Protein AF-A0A8S1AP25-F1 (afdb_monomer)

Secondary structure (DSSP, 8-state):
--SSTTHHHHTHHHHHHHHHHHHHHHHHHHHH-SS---B-TT--B--S-PPPBPTTT-PBPPTT-TT-EEEEEEEE-TTT-PEEEEEEEEEE-HHHHHHTTHHHHHHHHHHHTTSS-TT-

Organism: Arctia plantaginis (NCBI:txid874455)

Solvent-accessible surface area (backbone atoms only — not comparable to full-atom values): 7612 Å² total; per-residue (Å²): 143,76,79,75,71,64,66,70,65,70,64,55,65,62,56,49,51,54,48,49,52,49,50,52,52,52,58,63,45,64,83,79,56,83,82,75,79,69,53,50,99,85,69,47,79,77,68,94,72,84,73,53,56,17,70,76,77,66,46,74,50,55,95,84,46,78,62,40,48,76,48,74,46,66,41,63,40,90,88,77,71,43,76,45,96,54,64,52,77,46,31,46,43,34,68,45,55,74,73,64,52,45,59,63,45,48,55,55,48,34,42,73,71,62,75,38,72,87,89,115

Foldseek 3Di:
DPPVPVVVVVVPPVVVVVVVVVVVVVVVCPPQPPPDQPADPVRDGPDPDRFDAAPQPRDGADPPQPLKDKDWAFDADPPPRDGDPDTDIGIHTNVCVVVVNPVVSVVVVCVVVVVDDPPD

Mean predicted aligned error: 13.59 Å

Nearest PDB structures (foldseek):
  8btk-assembly1_Au  TM=9.681E-01  e=9.232E-13  Oryctolagus cuniculus
  8g5y-assembly1_SV  TM=9.657E-01  e=9.232E-13  Homo sapiens
  8q87-assembly1_Au  TM=9.700E-01  e=1.384E-12  Gallus gallus
  6zoj-assembly1_V  TM=9.730E-01  e=2.221E-12  Homo sapiens
  7syx-assembly1_W  TM=9.752E-01  e=2.720E-12  Oryctolagus cuniculus

InterPro domains:
  IPR001931 Small ribosomal subunit protein eS21 [PF01249] (38-116)
  IPR001931 Small ribosomal subunit protein eS21 [PTHR10442] (38-119)
  IPR018279 Small ribosomal subunit protein eS21, conserved site [PS00996] (48-56)
  IPR038579 Small ribosomal subunit protein eS21 superfamily [G3DSA:3.30.1230.20] (38-120)

pLDDT: mean 75.35, std 20.6, range [33.22, 93.88]

Radius of gyration: 22.31 Å; Cα contacts (8 Å, |Δi|>4): 100; chains: 1; bounding box: 47×66×51 Å

Sequence (120 aa):
MLVLSLINFKLNSSQMRNNLFKIINQKFKTVCFKTYNMQNDAGEFVDLYCPRKCSASNRLIHAKDHASVQLVIADVDPASGRATESAKMYVVCGAIRRMGESDDCIVRLTKKDGILTKNY

Structure (mmCIF, N/CA/C/O backbone):
data_AF-A0A8S1AP25-F1
#
_entry.id   AF-A0A8S1AP25-F1
#
loop_
_atom_site.group_PDB
_atom_site.id
_atom_site.type_symbol
_atom_site.label_atom_id
_atom_site.label_alt_id
_atom_site.label_comp_id
_atom_site.label_asym_id
_atom_site.label_entity_id
_atom_site.label_seq_id
_atom_site.pdbx_PDB_ins_code
_atom_site.Cartn_x
_atom_site.Cartn_y
_atom_site.Cartn_z
_atom_site.occupancy
_atom_site.B_iso_or_equiv
_atom_site.auth_seq_id
_atom_site.auth_comp_id
_atom_site.auth_asym_id
_atom_site.auth_atom_id
_atom_site.pdbx_PDB_model_num
ATOM 1 N N . MET A 1 1 ? -30.025 -54.347 -19.818 1.00 50.88 1 MET A N 1
ATOM 2 C CA . MET A 1 1 ? -30.200 -52.935 -19.409 1.00 50.88 1 MET A CA 1
ATOM 3 C C . MET A 1 1 ? -29.685 -52.638 -17.984 1.00 50.88 1 MET A C 1
ATOM 5 O O . MET A 1 1 ? -30.212 -51.751 -17.336 1.00 50.88 1 MET A O 1
ATOM 9 N N . LEU A 1 2 ? -28.636 -53.323 -17.491 1.00 37.72 2 LEU A N 1
ATOM 10 C CA . LEU A 1 2 ? -28.079 -53.078 -16.141 1.00 37.72 2 LEU A CA 1
ATOM 11 C C . LEU A 1 2 ? -26.539 -53.014 -16.079 1.00 37.72 2 LEU A C 1
ATOM 13 O O . LEU A 1 2 ? -25.985 -52.783 -15.013 1.00 37.72 2 LEU A O 1
ATOM 17 N N . VAL A 1 3 ? -25.837 -53.153 -17.213 1.00 46.19 3 VAL A N 1
ATOM 18 C CA . VAL A 1 3 ? -24.357 -53.152 -17.239 1.00 46.19 3 VAL A CA 1
ATOM 19 C C . VAL A 1 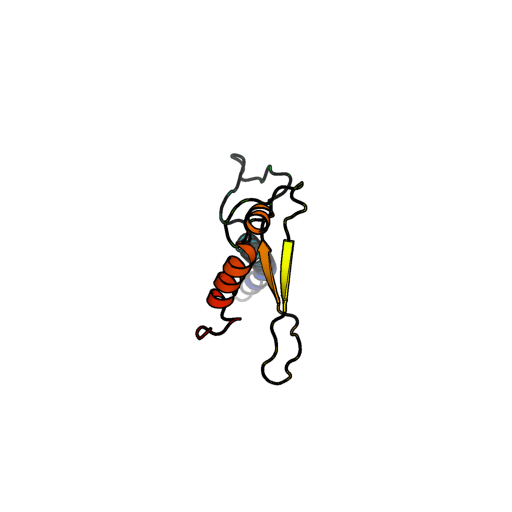3 ? -23.761 -51.822 -17.739 1.00 46.19 3 VAL A C 1
ATOM 21 O O . VAL A 1 3 ? -22.569 -51.587 -17.583 1.00 46.19 3 VAL A O 1
ATOM 24 N N . LEU A 1 4 ? -24.578 -50.897 -18.268 1.00 45.44 4 LE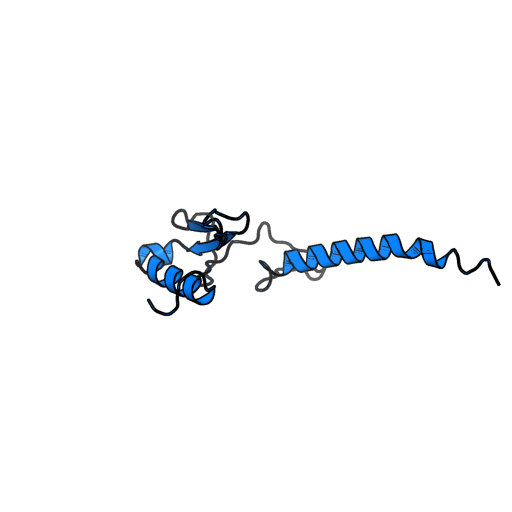U A N 1
ATOM 25 C CA . LEU A 1 4 ? -24.110 -49.571 -18.718 1.00 45.44 4 LEU A CA 1
ATOM 26 C C . LEU A 1 4 ? -24.121 -48.484 -17.622 1.00 45.44 4 LEU A C 1
ATOM 28 O O . LEU A 1 4 ? -23.512 -47.429 -17.796 1.00 45.44 4 LEU A O 1
ATOM 32 N N . SER A 1 5 ? -24.769 -48.723 -16.479 1.00 47.34 5 SER A N 1
ATOM 33 C CA . SER A 1 5 ? -24.954 -47.704 -15.430 1.00 47.34 5 SER A CA 1
ATOM 34 C C . SER A 1 5 ? -23.749 -47.555 -14.490 1.00 47.34 5 SER A C 1
ATOM 36 O O . SER A 1 5 ? -23.615 -46.536 -13.820 1.00 47.34 5 SER A O 1
ATOM 38 N N . LEU A 1 6 ? -22.851 -48.547 -14.443 1.00 45.50 6 LEU A N 1
ATOM 39 C CA . LEU A 1 6 ? -21.710 -48.572 -13.514 1.00 45.50 6 LEU A CA 1
ATOM 40 C C . LEU A 1 6 ? -20.423 -47.960 -14.088 1.00 45.50 6 LEU A C 1
ATOM 42 O O . LEU A 1 6 ? -19.574 -47.499 -13.326 1.00 45.50 6 LEU A O 1
ATOM 46 N N . ILE A 1 7 ? -20.294 -47.871 -15.416 1.00 48.50 7 ILE A N 1
ATOM 47 C CA . ILE A 1 7 ? -19.120 -47.254 -16.060 1.00 48.50 7 ILE A CA 1
ATOM 48 C C . ILE A 1 7 ? -19.178 -45.717 -15.946 1.00 48.50 7 ILE A C 1
ATOM 50 O O . ILE A 1 7 ? -18.146 -45.065 -15.796 1.00 48.50 7 ILE A O 1
ATOM 54 N N . ASN A 1 8 ? -20.381 -45.131 -15.890 1.00 38.62 8 ASN A N 1
ATOM 55 C CA . ASN A 1 8 ? -20.569 -43.678 -15.781 1.00 38.62 8 ASN A CA 1
ATOM 56 C C . ASN A 1 8 ? -20.309 -43.090 -14.380 1.00 38.62 8 ASN A C 1
ATOM 58 O O . ASN A 1 8 ? -20.167 -41.876 -14.249 1.00 38.62 8 ASN A O 1
ATOM 62 N N . PHE A 1 9 ? -20.195 -43.909 -13.327 1.00 40.59 9 PHE A N 1
ATOM 63 C CA . PHE A 1 9 ? -19.927 -43.394 -11.975 1.00 40.59 9 PHE A CA 1
ATOM 64 C C . PHE A 1 9 ? -18.424 -43.281 -11.660 1.00 40.59 9 PHE A C 1
ATOM 66 O O . PHE A 1 9 ? -18.016 -42.474 -10.827 1.00 40.59 9 PHE A O 1
ATOM 73 N N . LYS A 1 10 ? -17.566 -44.050 -12.349 1.00 40.56 10 LYS A N 1
ATOM 74 C CA . LYS A 1 10 ? -16.115 -44.096 -12.078 1.00 40.56 10 LYS A CA 1
ATOM 75 C C . LYS A 1 10 ? -15.304 -43.022 -12.824 1.00 40.56 10 LYS A C 1
ATOM 77 O O . LYS A 1 10 ? -14.163 -42.773 -12.450 1.00 40.56 10 LYS A O 1
ATOM 82 N N . LEU A 1 11 ? -15.883 -42.358 -13.830 1.00 39.16 11 LEU A N 1
ATOM 83 C CA . LEU A 1 11 ? -15.217 -41.309 -14.626 1.00 39.16 11 LEU A CA 1
ATOM 84 C C . LEU A 1 11 ? -15.302 -39.893 -14.016 1.00 39.16 11 LEU A C 1
ATOM 86 O O . LEU A 1 11 ? -14.671 -38.969 -14.521 1.00 39.16 11 LEU A O 1
ATOM 90 N N . ASN A 1 12 ? -16.014 -39.709 -12.898 1.00 45.81 12 ASN A N 1
ATOM 91 C CA . ASN A 1 12 ? -16.248 -38.385 -12.301 1.00 45.81 12 ASN A CA 1
ATOM 92 C C . ASN A 1 12 ? -15.257 -37.964 -11.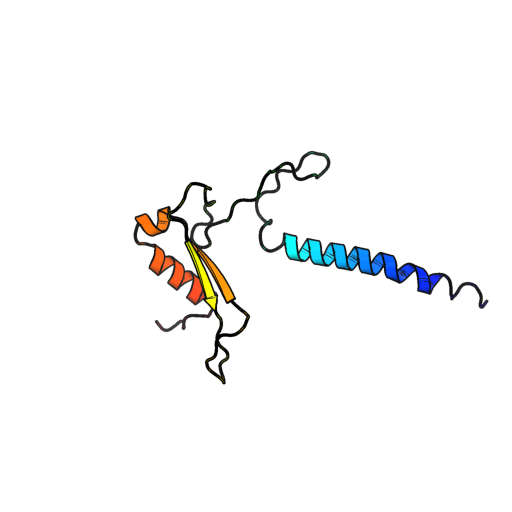196 1.00 45.81 12 ASN A C 1
ATOM 94 O O . ASN A 1 12 ? -15.299 -36.824 -10.738 1.00 45.81 12 ASN A O 1
ATOM 98 N N . SER A 1 13 ? -14.334 -38.830 -10.770 1.00 46.41 13 SER A N 1
ATOM 99 C CA . SER A 1 13 ? -13.337 -38.484 -9.739 1.00 46.41 13 SER A CA 1
ATOM 100 C C . SER A 1 13 ? -12.100 -37.772 -10.312 1.00 46.41 13 SER A C 1
ATOM 102 O O . SER A 1 13 ? -11.506 -36.922 -9.645 1.00 46.41 13 SER A O 1
ATOM 104 N N . SER A 1 14 ? -11.731 -38.049 -11.568 1.00 50.91 14 SER A N 1
ATOM 105 C CA . SER A 1 14 ? -10.622 -37.387 -12.278 1.00 50.91 14 SER A CA 1
ATOM 106 C C . SER A 1 14 ? -11.010 -35.984 -12.755 1.00 50.91 14 SER A C 1
ATOM 108 O O . SER A 1 14 ? -10.251 -35.034 -12.566 1.00 50.91 14 SER A O 1
ATOM 110 N N . GLN A 1 15 ? -12.219 -35.836 -13.314 1.00 52.28 15 GLN A N 1
ATOM 111 C CA . GLN A 1 15 ? -12.747 -34.564 -13.822 1.00 52.28 15 GLN A CA 1
ATOM 112 C C . GLN A 1 15 ? -12.911 -33.531 -12.693 1.00 52.28 15 GLN A C 1
ATOM 114 O O . GLN A 1 15 ? -12.549 -32.369 -12.859 1.00 52.28 15 GLN A O 1
ATOM 119 N N . MET A 1 16 ? -13.385 -33.965 -11.516 1.00 45.09 16 MET A N 1
ATOM 120 C CA . MET A 1 16 ? -13.559 -33.107 -10.338 1.00 45.09 16 MET A CA 1
ATOM 121 C C . MET A 1 16 ? -12.232 -32.700 -9.696 1.00 45.09 16 MET A C 1
ATOM 123 O O . MET A 1 16 ? -12.112 -31.554 -9.280 1.00 45.09 16 MET A O 1
ATOM 127 N N . ARG A 1 17 ? -11.203 -33.565 -9.672 1.00 48.41 17 ARG A N 1
ATOM 128 C CA . ARG A 1 17 ? -9.855 -33.160 -9.225 1.00 48.41 17 ARG A CA 1
ATOM 129 C C . ARG A 1 17 ? -9.206 -32.177 -10.192 1.00 48.41 17 ARG A C 1
ATOM 131 O O . ARG A 1 17 ? -8.626 -31.203 -9.733 1.00 48.41 17 ARG A O 1
ATOM 138 N N . ASN A 1 18 ? -9.373 -32.364 -11.501 1.00 47.47 18 ASN A N 1
ATOM 139 C CA . ASN A 1 18 ? -8.867 -31.432 -12.512 1.00 47.47 18 ASN A CA 1
ATOM 140 C C . ASN A 1 18 ? -9.614 -30.087 -12.486 1.00 47.47 18 ASN A C 1
ATOM 142 O O . ASN A 1 18 ? -8.993 -29.038 -12.649 1.00 47.47 18 ASN A O 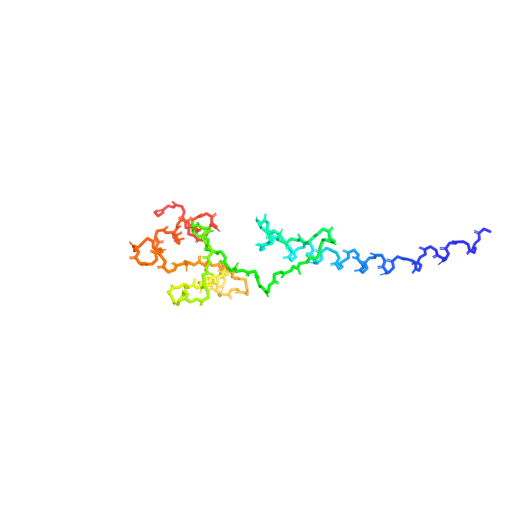1
ATOM 146 N N . ASN A 1 19 ? -10.924 -30.095 -12.218 1.00 50.88 19 ASN A N 1
ATOM 147 C CA . ASN A 1 19 ? -11.713 -28.879 -12.011 1.00 50.88 19 ASN A CA 1
ATOM 148 C C . ASN A 1 19 ? -11.389 -28.200 -10.680 1.00 50.88 19 ASN A C 1
ATOM 150 O O . ASN A 1 19 ? -11.265 -26.983 -10.654 1.00 50.88 19 ASN A O 1
ATOM 154 N N . LEU A 1 20 ? -11.173 -28.950 -9.600 1.00 49.62 20 LEU A N 1
ATOM 155 C CA . LEU A 1 20 ? -10.721 -28.410 -8.320 1.00 49.62 20 LEU A CA 1
ATOM 156 C C . LEU A 1 20 ? -9.318 -27.803 -8.463 1.00 49.62 20 LEU A C 1
ATOM 158 O O . LEU A 1 20 ? -9.106 -26.679 -8.031 1.00 49.62 20 LEU A O 1
ATOM 162 N N . PHE A 1 21 ? -8.392 -28.463 -9.166 1.00 44.88 21 PHE A N 1
ATOM 163 C CA . PHE A 1 21 ? -7.058 -27.931 -9.459 1.00 44.88 21 PHE A CA 1
ATOM 164 C C . PHE A 1 21 ? -7.127 -26.683 -10.355 1.00 44.88 21 PHE A C 1
ATOM 166 O O . PHE A 1 21 ? -6.416 -25.713 -10.094 1.00 44.88 21 PHE A O 1
ATOM 173 N N . LYS A 1 22 ? -8.033 -26.637 -11.347 1.00 46.91 22 LYS A N 1
ATOM 174 C CA . LYS A 1 22 ? -8.322 -25.423 -12.135 1.00 46.91 22 LYS A CA 1
ATOM 175 C C . LYS A 1 22 ? -8.920 -24.305 -11.280 1.00 46.91 22 LYS A C 1
ATOM 177 O O . LYS A 1 22 ? -8.472 -23.176 -11.406 1.00 46.91 22 LYS A O 1
ATOM 182 N N . ILE A 1 23 ? -9.856 -24.599 -10.377 1.00 52.53 23 ILE A N 1
ATOM 183 C CA . ILE A 1 23 ? -10.491 -23.622 -9.476 1.00 52.53 23 ILE A CA 1
ATOM 184 C C . ILE A 1 23 ? -9.485 -23.080 -8.448 1.00 52.53 23 ILE A C 1
ATOM 186 O O . ILE A 1 23 ? -9.484 -21.880 -8.179 1.00 52.53 23 ILE A O 1
ATOM 190 N N . ILE A 1 24 ? -8.592 -23.920 -7.912 1.00 49.16 24 ILE A N 1
ATOM 191 C CA . ILE A 1 24 ? -7.516 -23.502 -6.998 1.00 49.16 24 ILE A CA 1
ATOM 192 C C . ILE A 1 24 ? -6.506 -22.618 -7.749 1.00 49.16 24 ILE A C 1
ATOM 194 O O . ILE A 1 24 ? -6.180 -21.534 -7.269 1.00 49.16 24 ILE A O 1
ATOM 198 N N . ASN A 1 25 ? -6.097 -22.998 -8.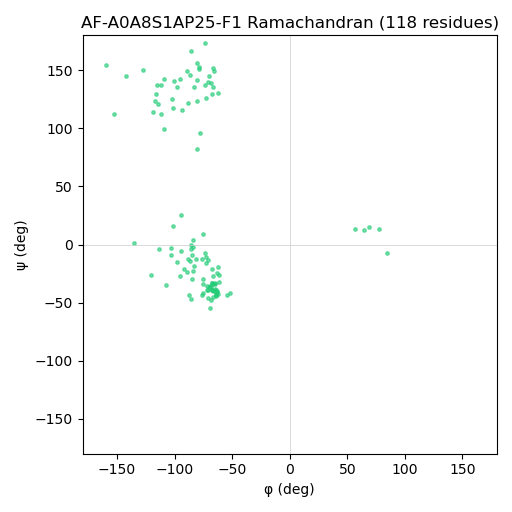968 1.00 41.62 25 ASN A N 1
ATOM 199 C CA . ASN A 1 25 ? -5.235 -22.168 -9.822 1.00 41.62 25 ASN A CA 1
ATOM 200 C C . ASN A 1 25 ? -5.918 -20.863 -10.269 1.00 41.62 25 ASN A C 1
ATOM 202 O O . ASN A 1 25 ? -5.264 -19.831 -10.396 1.00 41.62 25 ASN A O 1
ATOM 206 N N . GLN A 1 26 ? -7.234 -20.871 -10.476 1.00 44.88 26 GLN A N 1
ATOM 207 C CA . GLN A 1 26 ? -8.006 -19.695 -10.875 1.00 44.88 26 GLN A CA 1
ATOM 208 C C . GLN A 1 26 ? -8.219 -18.730 -9.701 1.00 44.88 26 GLN A C 1
ATOM 210 O O . GLN A 1 26 ? -8.138 -17.518 -9.893 1.00 44.88 26 GLN A O 1
ATOM 215 N N . LYS A 1 27 ? -8.373 -19.232 -8.469 1.00 34.81 27 LYS A N 1
ATOM 216 C CA . LYS A 1 27 ? -8.373 -18.401 -7.254 1.00 34.81 27 LYS A CA 1
ATOM 217 C C . LYS A 1 27 ? -6.981 -17.838 -6.931 1.00 34.81 27 LYS A C 1
ATOM 219 O O . LYS A 1 27 ? -6.889 -16.650 -6.632 1.00 34.81 27 LYS A O 1
ATOM 224 N N . PHE A 1 28 ? -5.902 -18.610 -7.107 1.00 33.22 28 PHE A N 1
ATOM 225 C CA . PHE A 1 28 ? -4.518 -18.122 -6.960 1.00 33.22 28 PHE A CA 1
ATOM 226 C C . PHE A 1 28 ? -4.109 -17.099 -8.039 1.00 33.22 28 PHE A C 1
ATOM 228 O O . PHE A 1 28 ? -3.395 -16.143 -7.739 1.00 33.22 28 PHE A O 1
ATOM 235 N N . LYS A 1 29 ? -4.619 -17.218 -9.275 1.00 35.22 29 LYS A N 1
ATOM 236 C CA . LYS A 1 29 ? -4.427 -16.210 -10.338 1.00 35.22 29 LYS A CA 1
ATOM 237 C C . LYS A 1 29 ? -5.138 -14.876 -10.063 1.00 35.22 29 LYS A C 1
ATOM 239 O O . LYS A 1 29 ? -4.766 -13.862 -10.645 1.00 35.22 29 LYS A O 1
ATOM 244 N N . THR A 1 30 ? -6.154 -14.824 -9.202 1.00 42.72 30 THR A N 1
ATOM 245 C CA . THR A 1 30 ? -7.057 -13.656 -9.165 1.00 42.72 30 THR A CA 1
ATOM 246 C C . THR A 1 30 ? -6.544 -12.488 -8.311 1.00 42.72 30 THR A C 1
ATOM 248 O O . THR A 1 30 ? -6.918 -11.347 -8.578 1.00 42.72 30 THR A O 1
ATOM 251 N N . VAL A 1 31 ? -5.650 -12.716 -7.341 1.00 44.47 31 VAL A N 1
ATOM 252 C CA . VAL A 1 31 ? -5.245 -11.654 -6.391 1.00 44.47 31 VAL A CA 1
ATOM 253 C C . VAL A 1 31 ? -3.961 -10.913 -6.811 1.00 44.47 31 VAL A C 1
ATOM 255 O O . VAL A 1 31 ? -3.823 -9.729 -6.521 1.00 44.47 31 VAL A O 1
ATOM 258 N N . CYS A 1 32 ? -3.053 -11.547 -7.568 1.00 41.12 32 CYS A N 1
ATOM 259 C CA . CYS A 1 32 ? -1.790 -10.919 -8.005 1.00 41.12 32 CYS A CA 1
ATOM 260 C C . CYS A 1 32 ? -1.756 -10.557 -9.511 1.00 41.12 32 CYS A C 1
ATOM 262 O O . CYS A 1 32 ? -1.230 -9.511 -9.901 1.00 41.12 32 CYS A O 1
ATOM 264 N N . PHE A 1 33 ? -2.390 -11.370 -10.366 1.00 39.38 33 PHE A N 1
ATOM 265 C CA . PHE A 1 33 ? -2.055 -11.487 -11.796 1.00 39.38 33 PHE A CA 1
ATOM 266 C C . PHE A 1 33 ? -2.964 -10.739 -12.784 1.00 39.38 33 PHE A C 1
ATOM 268 O O . PHE A 1 33 ? -2.936 -11.016 -13.979 1.00 39.38 33 PHE A O 1
ATOM 275 N N . LYS A 1 34 ? -3.790 -9.780 -12.355 1.00 47.31 34 LYS A N 1
ATOM 276 C CA . LYS A 1 34 ? -4.717 -9.132 -13.305 1.00 47.31 34 LYS A CA 1
ATOM 277 C C . LYS A 1 34 ? -4.086 -8.143 -14.295 1.00 47.31 34 LYS A C 1
ATOM 279 O O . LYS A 1 34 ? -4.814 -7.665 -15.154 1.00 47.31 34 LYS A O 1
ATOM 284 N N . THR A 1 35 ? -2.798 -7.797 -14.188 1.00 54.53 35 THR A N 1
ATOM 285 C CA . THR A 1 35 ? -2.284 -6.618 -14.918 1.00 54.53 35 THR A CA 1
ATOM 286 C C . THR A 1 35 ? -1.161 -6.836 -15.922 1.00 54.53 35 THR A C 1
ATOM 288 O O . THR A 1 35 ? -1.116 -6.046 -16.847 1.00 54.53 35 THR A O 1
ATOM 291 N N . TYR A 1 36 ? -0.299 -7.851 -15.827 1.00 53.06 36 TYR A N 1
ATOM 292 C CA . TYR A 1 36 ? 0.725 -8.078 -16.861 1.00 53.06 36 TYR A CA 1
ATOM 293 C C . TYR A 1 36 ? 1.095 -9.560 -16.906 1.00 53.06 36 TYR A C 1
ATOM 295 O O . TYR A 1 36 ? 1.665 -10.081 -15.953 1.00 53.06 36 TYR A O 1
ATOM 303 N N . ASN A 1 37 ? 0.734 -10.226 -18.001 1.00 61.19 37 ASN A N 1
ATOM 304 C CA . ASN A 1 37 ? 1.174 -11.577 -18.326 1.00 61.19 37 ASN A CA 1
ATOM 305 C C . ASN A 1 37 ? 2.145 -11.453 -19.503 1.00 61.19 37 ASN A C 1
ATOM 307 O O . ASN A 1 37 ? 1.685 -11.315 -20.636 1.00 61.19 37 ASN A O 1
ATOM 311 N N . MET A 1 38 ? 3.458 -11.477 -19.259 1.00 73.88 38 MET A N 1
ATOM 312 C CA . MET A 1 38 ? 4.399 -11.740 -20.349 1.00 73.88 38 MET A CA 1
ATOM 313 C C . MET A 1 38 ? 4.375 -13.243 -20.617 1.00 73.88 38 MET A C 1
ATOM 315 O O . MET A 1 38 ? 4.974 -14.045 -19.901 1.00 73.88 38 MET A O 1
ATOM 319 N N . GLN A 1 39 ? 3.566 -13.615 -21.603 1.00 82.56 39 GLN A N 1
ATOM 320 C CA . GLN A 1 39 ? 3.415 -14.981 -22.085 1.00 82.56 39 GLN A CA 1
ATOM 321 C C . GLN A 1 39 ? 4.057 -15.081 -23.463 1.00 82.56 39 GLN A C 1
ATOM 323 O O . GLN A 1 39 ? 3.977 -14.139 -24.252 1.00 82.56 39 GLN A O 1
ATOM 328 N N . ASN A 1 40 ? 4.703 -16.210 -23.740 1.00 85.69 40 ASN A N 1
ATOM 329 C CA . ASN A 1 40 ? 5.090 -16.550 -25.106 1.00 85.69 40 ASN A CA 1
ATOM 330 C C . ASN A 1 40 ? 3.850 -16.976 -25.921 1.00 85.69 40 ASN A C 1
ATOM 332 O O . ASN A 1 40 ? 2.761 -17.153 -25.370 1.00 85.69 40 ASN A O 1
ATOM 336 N N . ASP A 1 41 ? 4.011 -17.191 -27.228 1.00 87.31 41 ASP A N 1
ATOM 337 C CA . ASP A 1 41 ? 2.915 -17.634 -28.108 1.00 87.31 41 ASP A CA 1
ATOM 338 C C . ASP A 1 41 ? 2.342 -19.014 -27.718 1.00 87.31 41 ASP A C 1
ATOM 340 O O . ASP A 1 41 ? 1.207 -19.343 -28.060 1.00 87.31 41 ASP A O 1
ATOM 344 N N . ALA A 1 42 ? 3.101 -19.811 -26.954 1.00 85.06 42 ALA A N 1
ATOM 345 C CA . ALA A 1 42 ? 2.669 -21.087 -26.381 1.00 85.06 42 ALA A CA 1
ATOM 346 C C . ALA A 1 42 ? 1.900 -20.940 -25.046 1.00 85.06 42 ALA A C 1
ATOM 348 O O . ALA A 1 42 ? 1.429 -21.932 -24.489 1.00 85.06 42 ALA A O 1
ATOM 349 N N . GLY A 1 43 ? 1.737 -19.716 -24.530 1.00 81.00 43 GLY A N 1
ATOM 350 C CA . GLY A 1 43 ? 1.010 -19.421 -23.292 1.00 81.00 43 GLY A CA 1
ATOM 351 C C . GLY A 1 43 ? 1.774 -19.737 -22.000 1.00 81.00 43 GLY A C 1
ATOM 352 O O . GLY A 1 43 ? 1.175 -19.761 -20.921 1.00 81.00 43 GLY A O 1
ATOM 353 N N . GLU A 1 44 ? 3.080 -19.979 -22.084 1.00 82.75 44 GLU A N 1
ATOM 354 C CA . GLU A 1 44 ? 3.952 -20.244 -20.942 1.00 82.75 44 GLU A CA 1
ATOM 355 C C . GLU A 1 44 ? 4.491 -18.938 -20.339 1.00 82.75 44 GLU A C 1
ATOM 357 O O . GLU A 1 44 ? 4.738 -17.953 -21.041 1.00 82.75 44 GLU A O 1
ATOM 362 N N . PHE A 1 45 ? 4.670 -18.928 -19.015 1.00 78.88 45 PHE A N 1
ATOM 363 C CA . PHE A 1 45 ? 5.254 -17.799 -18.289 1.00 78.88 45 PHE A CA 1
ATOM 364 C C . PHE A 1 45 ? 6.777 -17.826 -18.406 1.00 78.88 45 PHE A C 1
ATOM 366 O O . PHE A 1 45 ? 7.407 -18.801 -18.002 1.00 78.88 45 PHE A O 1
ATOM 373 N N . VAL A 1 46 ? 7.357 -16.736 -18.911 1.00 83.50 46 VAL A N 1
ATOM 374 C CA . VAL A 1 46 ? 8.810 -16.612 -19.143 1.00 83.50 46 VAL A CA 1
ATOM 375 C C . VAL A 1 46 ? 9.500 -15.753 -18.061 1.00 83.50 46 VAL A C 1
ATOM 377 O O . VAL A 1 46 ? 10.721 -15.625 -18.038 1.00 83.50 46 VAL A O 1
ATOM 380 N N . ASP A 1 47 ? 8.739 -15.184 -17.121 1.00 82.62 47 ASP A N 1
ATOM 381 C CA . ASP A 1 47 ? 9.266 -14.308 -16.067 1.00 82.62 47 ASP A CA 1
ATOM 382 C C . ASP A 1 47 ? 9.882 -15.076 -14.885 1.00 82.62 47 ASP A C 1
ATOM 384 O O . ASP A 1 47 ? 9.319 -16.057 -14.398 1.00 82.62 47 ASP A O 1
ATOM 388 N N . LEU A 1 48 ? 10.996 -14.562 -14.342 1.00 84.50 48 LEU A N 1
ATOM 389 C CA . LEU A 1 48 ? 11.654 -15.135 -13.157 1.00 84.50 48 LEU A CA 1
ATOM 390 C C . LEU A 1 48 ? 10.839 -14.931 -11.869 1.00 84.50 48 LEU A C 1
ATOM 392 O O . LEU A 1 48 ? 10.857 -15.777 -10.979 1.00 84.50 48 LEU A O 1
ATOM 396 N N . TYR A 1 49 ? 10.163 -13.788 -11.731 1.00 83.50 49 TYR A N 1
ATOM 397 C CA . TYR A 1 49 ? 9.276 -13.499 -10.605 1.00 83.50 49 TYR A CA 1
ATOM 398 C C . TYR A 1 49 ? 8.290 -12.385 -10.959 1.00 83.50 49 TYR A C 1
ATOM 400 O O . TYR A 1 49 ? 8.583 -11.505 -11.766 1.00 83.50 49 TYR A O 1
ATOM 408 N N . CYS A 1 50 ? 7.136 -12.382 -10.289 1.00 83.25 50 CYS A N 1
ATOM 409 C CA . CYS A 1 50 ? 6.186 -11.278 -10.363 1.00 83.25 50 CYS A CA 1
ATOM 410 C C . CYS A 1 50 ? 6.446 -10.292 -9.204 1.00 83.25 50 CYS A C 1
ATOM 412 O O . CYS A 1 50 ? 6.307 -10.678 -8.038 1.00 83.25 50 CYS A O 1
ATOM 414 N N . PRO A 1 51 ? 6.843 -9.035 -9.474 1.00 86.31 51 PRO A N 1
ATOM 415 C CA . PRO A 1 51 ? 7.096 -8.047 -8.429 1.00 86.31 51 PRO A CA 1
ATOM 416 C C . PRO A 1 51 ? 5.821 -7.645 -7.673 1.00 86.31 51 PRO A C 1
ATOM 418 O O . PRO A 1 51 ? 4.717 -7.613 -8.219 1.00 86.31 51 PRO A O 1
ATOM 421 N N . ARG A 1 52 ? 5.984 -7.250 -6.403 1.00 88.38 52 ARG A N 1
ATOM 422 C CA . ARG A 1 52 ? 4.885 -6.717 -5.581 1.00 88.38 52 ARG A CA 1
ATOM 423 C C . ARG A 1 52 ? 4.462 -5.331 -6.075 1.00 88.38 52 ARG A C 1
ATOM 425 O O . ARG A 1 52 ? 5.299 -4.515 -6.460 1.00 88.38 52 ARG A O 1
ATOM 432 N N . LYS A 1 53 ? 3.164 -5.038 -5.993 1.00 89.44 53 LYS A N 1
ATOM 433 C CA . LYS A 1 53 ? 2.595 -3.709 -6.264 1.00 89.44 53 LYS A CA 1
ATOM 434 C C . LYS A 1 53 ? 2.313 -2.969 -4.962 1.00 89.44 53 LYS A C 1
ATOM 436 O O . LYS A 1 53 ? 1.830 -3.561 -4.003 1.00 89.44 53 LYS A O 1
ATOM 441 N N . CYS A 1 54 ? 2.587 -1.669 -4.950 1.00 91.62 54 CYS A N 1
ATOM 442 C CA . CYS A 1 54 ? 2.165 -0.772 -3.881 1.00 91.62 54 CYS A CA 1
ATOM 443 C C . CYS A 1 54 ? 0.637 -0.616 -3.890 1.00 91.62 54 CYS A C 1
ATOM 445 O O . CYS A 1 54 ? 0.066 -0.269 -4.924 1.00 91.62 54 CYS A O 1
ATOM 447 N N . SER A 1 55 ? -0.013 -0.802 -2.742 1.00 90.50 55 SER A N 1
ATOM 448 C CA . SER A 1 55 ? -1.469 -0.679 -2.579 1.00 90.50 55 SER A CA 1
ATOM 449 C C . SER A 1 55 ? -1.968 0.759 -2.766 1.00 90.50 55 SE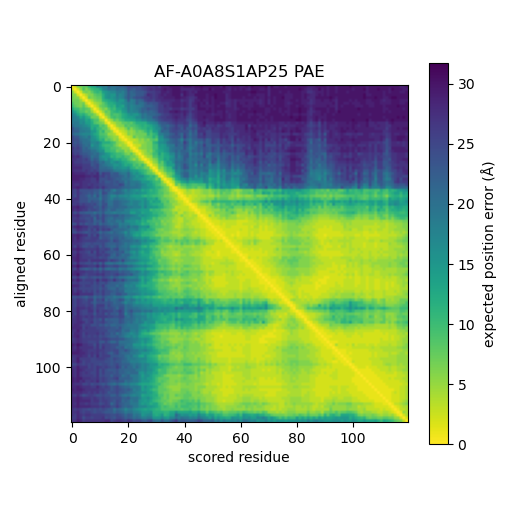R A C 1
ATOM 451 O O . SER A 1 55 ? -3.117 0.977 -3.142 1.00 90.50 55 SER A O 1
ATOM 453 N N . ALA A 1 56 ? -1.117 1.753 -2.498 1.00 89.69 56 ALA A N 1
ATOM 454 C CA . ALA A 1 56 ? -1.498 3.161 -2.564 1.00 89.69 56 ALA A CA 1
ATOM 455 C C . ALA A 1 56 ? -1.377 3.745 -3.978 1.00 89.69 56 ALA A C 1
ATOM 457 O O . ALA A 1 56 ? -2.299 4.417 -4.439 1.00 89.69 56 ALA A O 1
ATOM 458 N N . SER A 1 57 ? -0.247 3.490 -4.648 1.00 88.31 57 SER A N 1
ATOM 459 C CA . SER A 1 57 ? 0.127 4.132 -5.916 1.00 88.31 57 SER A CA 1
ATOM 460 C C . SER A 1 57 ? 0.165 3.190 -7.118 1.00 88.31 57 SER A C 1
ATOM 462 O O . SER A 1 57 ? 0.449 3.640 -8.224 1.00 88.31 57 SER A O 1
ATOM 464 N N . ASN A 1 58 ? -0.061 1.885 -6.922 1.00 89.12 58 ASN A N 1
ATOM 465 C CA . ASN A 1 58 ? 0.076 0.843 -7.948 1.00 89.12 58 ASN A CA 1
ATOM 466 C C . ASN A 1 58 ? 1.462 0.771 -8.615 1.00 89.12 58 ASN A C 1
ATOM 468 O O . ASN A 1 58 ? 1.638 0.082 -9.618 1.00 89.12 58 ASN A O 1
ATOM 472 N N . ARG A 1 59 ? 2.472 1.440 -8.046 1.00 88.50 59 ARG A N 1
ATOM 473 C CA . ARG A 1 59 ? 3.862 1.342 -8.495 1.00 88.50 59 ARG A CA 1
ATOM 474 C C . ARG A 1 59 ? 4.437 -0.029 -8.135 1.00 88.50 59 ARG A C 1
ATOM 476 O O . ARG A 1 59 ? 4.208 -0.525 -7.030 1.00 88.50 59 ARG A O 1
ATOM 483 N N . LEU A 1 60 ? 5.215 -0.608 -9.047 1.00 90.06 60 LEU A N 1
ATOM 484 C CA . LEU A 1 60 ? 5.987 -1.823 -8.787 1.00 90.06 60 LEU A CA 1
ATOM 485 C C . LEU A 1 60 ? 7.094 -1.550 -7.763 1.00 90.06 60 LEU A C 1
ATOM 487 O O . LEU A 1 60 ? 7.799 -0.544 -7.846 1.00 90.06 60 LEU A O 1
ATOM 491 N N . ILE A 1 61 ? 7.242 -2.451 -6.798 1.00 91.50 61 ILE A N 1
ATOM 492 C CA . ILE A 1 61 ? 8.276 -2.374 -5.770 1.00 91.50 61 ILE A CA 1
ATOM 493 C C . ILE A 1 61 ? 9.519 -3.072 -6.297 1.00 91.50 61 ILE A C 1
ATOM 495 O O . ILE A 1 61 ? 9.487 -4.252 -6.647 1.00 91.50 61 ILE A O 1
ATOM 499 N N . HIS A 1 62 ? 10.611 -2.320 -6.354 1.00 89.88 62 HIS A N 1
ATOM 500 C CA . HIS A 1 62 ? 11.886 -2.823 -6.834 1.00 89.88 62 HIS A CA 1
ATOM 501 C C . HIS A 1 62 ? 12.592 -3.659 -5.757 1.00 89.88 62 HIS A C 1
ATOM 503 O O . HIS A 1 62 ? 12.423 -3.406 -4.566 1.00 89.88 62 HIS A O 1
ATOM 509 N N . ALA A 1 63 ? 13.440 -4.608 -6.162 1.00 90.00 63 ALA A N 1
ATOM 510 C CA . ALA A 1 63 ? 14.172 -5.471 -5.227 1.00 90.00 63 ALA A CA 1
ATOM 511 C C . ALA A 1 63 ? 15.110 -4.690 -4.280 1.00 90.00 63 ALA A C 1
ATOM 513 O O . ALA A 1 63 ? 15.282 -5.068 -3.127 1.00 90.00 63 ALA A O 1
ATOM 514 N N . LYS A 1 64 ? 15.674 -3.569 -4.751 1.00 91.38 64 LYS A N 1
ATOM 515 C CA . LYS A 1 64 ? 16.557 -2.676 -3.974 1.00 91.38 64 LYS A CA 1
ATOM 516 C C . LYS A 1 64 ? 15.806 -1.615 -3.147 1.00 91.38 64 LYS A C 1
ATOM 518 O O . LYS A 1 64 ? 16.435 -0.794 -2.485 1.00 91.38 64 LYS A O 1
ATOM 523 N N . ASP A 1 65 ? 14.472 -1.574 -3.192 1.00 90.31 65 ASP A N 1
ATOM 524 C CA . ASP A 1 65 ? 13.704 -0.612 -2.391 1.00 90.31 65 ASP A CA 1
ATOM 525 C C . ASP A 1 65 ? 13.551 -1.104 -0.944 1.00 90.31 65 ASP A C 1
ATOM 527 O O . ASP A 1 65 ? 12.523 -1.660 -0.552 1.00 90.31 65 ASP A O 1
ATOM 531 N N . HIS A 1 66 ? 14.582 -0.865 -0.135 1.00 90.75 66 HIS A N 1
ATOM 532 C CA . HIS A 1 66 ? 14.590 -1.183 1.297 1.00 90.75 66 HIS A CA 1
ATOM 533 C C . HIS A 1 66 ? 13.713 -0.244 2.135 1.00 90.75 66 HIS A C 1
ATOM 535 O O . HIS A 1 66 ? 13.464 -0.511 3.307 1.00 90.75 66 HIS A O 1
ATOM 541 N N . ALA A 1 67 ? 13.233 0.855 1.548 1.00 92.81 67 ALA A N 1
ATOM 542 C CA . ALA A 1 67 ? 12.255 1.715 2.193 1.00 92.81 67 ALA A CA 1
ATOM 543 C C . ALA A 1 67 ? 10.821 1.209 1.965 1.00 92.81 67 ALA A C 1
ATOM 545 O O . ALA A 1 67 ? 9.901 1.716 2.602 1.00 92.81 67 ALA A O 1
ATOM 546 N N . SER A 1 68 ? 10.588 0.213 1.108 1.00 92.25 68 SER A N 1
ATOM 547 C CA . SER A 1 68 ? 9.265 -0.405 1.008 1.00 92.25 68 SER A CA 1
ATOM 548 C C . SER A 1 68 ? 8.929 -1.198 2.273 1.00 92.25 68 SER A C 1
ATOM 550 O O . SER A 1 68 ? 9.774 -1.887 2.839 1.00 92.25 68 SER A O 1
ATOM 552 N N . VAL A 1 69 ? 7.683 -1.089 2.730 1.00 92.75 69 VAL A N 1
ATOM 553 C CA . VAL A 1 69 ? 7.187 -1.807 3.911 1.00 92.75 69 VAL A CA 1
ATOM 554 C C . VAL A 1 69 ? 5.922 -2.561 3.572 1.00 92.75 69 VAL A C 1
ATOM 556 O O . VAL A 1 69 ? 5.128 -2.159 2.717 1.00 92.75 69 VAL A O 1
ATOM 559 N N . GLN A 1 70 ? 5.745 -3.667 4.274 1.00 93.25 70 GLN A N 1
ATOM 560 C CA . GLN A 1 70 ? 4.553 -4.480 4.213 1.00 93.25 70 GLN A CA 1
ATOM 561 C C . GLN A 1 70 ? 3.941 -4.504 5.605 1.00 93.25 70 GLN A C 1
ATOM 563 O O . GLN A 1 70 ? 4.552 -4.996 6.548 1.00 93.25 70 GLN A O 1
ATOM 568 N N . LEU A 1 71 ? 2.758 -3.921 5.719 1.00 92.50 71 LEU A N 1
ATOM 569 C CA . LEU A 1 71 ? 2.020 -3.797 6.962 1.00 92.50 71 LEU A CA 1
ATOM 570 C C . LEU A 1 71 ? 0.920 -4.846 6.963 1.00 92.50 71 LEU A C 1
ATOM 572 O O . LEU A 1 71 ? 0.128 -4.919 6.024 1.00 92.50 71 LEU A O 1
ATOM 576 N N . VAL A 1 72 ? 0.892 -5.662 8.008 1.00 93.25 72 VAL A N 1
ATOM 577 C CA . VAL A 1 72 ? -0.129 -6.686 8.207 1.00 93.25 72 VAL A CA 1
ATOM 578 C C . VAL A 1 72 ? -0.957 -6.257 9.407 1.00 93.25 72 VAL A C 1
ATOM 580 O O . VAL A 1 72 ? -0.443 -6.180 10.519 1.00 93.25 72 VAL A O 1
ATOM 583 N N . ILE A 1 73 ? -2.216 -5.918 9.158 1.00 90.62 73 ILE A N 1
ATOM 584 C CA . ILE A 1 73 ? -3.173 -5.491 10.175 1.00 90.62 73 ILE A CA 1
ATOM 585 C C . ILE A 1 73 ? -4.072 -6.684 10.474 1.00 90.62 73 ILE A C 1
ATOM 587 O O . ILE A 1 73 ? -4.758 -7.169 9.576 1.00 90.62 73 ILE A O 1
ATOM 591 N N . ALA A 1 74 ? -4.036 -7.169 11.713 1.00 91.25 74 ALA A N 1
ATOM 592 C CA . ALA A 1 74 ? -4.913 -8.244 12.160 1.00 91.25 74 ALA A CA 1
ATOM 593 C C . ALA A 1 74 ? -6.342 -7.721 12.342 1.00 91.25 74 ALA A C 1
ATOM 595 O O . ALA A 1 74 ? -6.541 -6.635 12.894 1.00 91.25 74 ALA A O 1
ATOM 596 N N . ASP A 1 75 ? -7.325 -8.500 11.901 1.00 89.75 75 ASP A N 1
ATOM 597 C CA . ASP A 1 75 ? -8.722 -8.226 12.215 1.00 89.75 75 ASP A CA 1
ATOM 598 C C . ASP A 1 75 ? -9.025 -8.695 13.647 1.00 89.75 75 ASP A C 1
ATOM 600 O O . ASP A 1 75 ? -8.412 -9.632 14.168 1.00 89.75 75 ASP A O 1
ATOM 604 N N . VAL A 1 76 ? -9.980 -8.037 14.299 1.00 89.19 76 VAL A N 1
ATOM 605 C CA . VAL A 1 76 ? -10.334 -8.293 15.699 1.00 89.19 76 VAL A CA 1
ATOM 606 C C . VAL A 1 76 ? -11.757 -8.829 15.783 1.00 89.19 76 VAL A C 1
ATO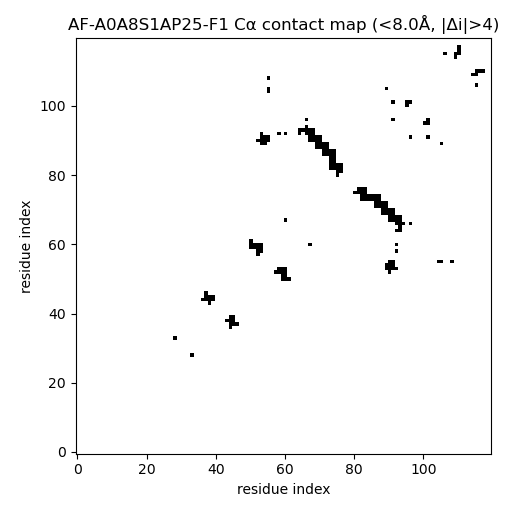M 608 O O . VAL A 1 76 ? -12.656 -8.321 15.113 1.00 89.19 76 VAL A O 1
ATOM 611 N N . ASP A 1 77 ? -11.958 -9.847 16.620 1.00 87.56 77 ASP A N 1
ATOM 612 C CA . ASP A 1 77 ? -13.287 -10.382 16.914 1.00 87.56 77 ASP A CA 1
ATOM 613 C C . ASP A 1 77 ? -14.077 -9.401 17.809 1.00 87.56 77 ASP A C 1
ATOM 615 O O . ASP A 1 77 ? -13.580 -9.021 18.877 1.00 87.56 77 ASP A O 1
ATOM 619 N N . PRO A 1 78 ? -15.298 -8.981 17.422 1.00 84.69 78 PRO A N 1
ATOM 620 C CA . PRO A 1 78 ? -16.061 -7.958 18.143 1.00 84.69 78 PRO A CA 1
ATOM 621 C C . PRO A 1 78 ? -16.454 -8.339 19.576 1.00 84.69 78 PRO A C 1
ATOM 623 O O . PRO A 1 78 ? -16.687 -7.444 20.385 1.00 84.69 78 PRO A O 1
ATOM 626 N N . ALA A 1 79 ? -16.553 -9.630 19.904 1.00 87.06 79 ALA A N 1
ATOM 627 C CA . ALA A 1 79 ? -16.980 -10.073 21.232 1.00 87.06 79 ALA A CA 1
ATOM 628 C C . ALA A 1 79 ? -15.814 -10.190 22.223 1.00 87.06 79 ALA A C 1
ATOM 630 O O . ALA A 1 79 ? -15.931 -9.783 23.378 1.00 87.06 79 ALA A O 1
ATOM 631 N N . SER A 1 80 ? -14.690 -10.761 21.784 1.00 84.19 80 SER A N 1
ATOM 632 C CA . SER A 1 80 ? -13.543 -11.044 22.652 1.00 84.19 80 SER A CA 1
ATOM 633 C C . SER A 1 80 ? -12.436 -9.989 22.588 1.00 84.19 80 SER A C 1
ATOM 635 O O . SER A 1 80 ? -11.557 -9.983 23.453 1.00 84.19 80 SER A O 1
ATOM 637 N N . GLY A 1 81 ? -12.446 -9.113 21.575 1.00 84.69 81 GLY A N 1
ATOM 638 C CA . GLY A 1 81 ? -11.399 -8.113 21.352 1.00 84.69 81 GLY A CA 1
ATOM 639 C C . GLY A 1 81 ? -10.032 -8.721 21.021 1.00 84.69 81 GLY A C 1
ATOM 640 O O . GLY A 1 81 ? -9.018 -8.026 21.058 1.00 84.69 81 GLY A O 1
ATOM 641 N N . ARG A 1 82 ? -9.978 -10.026 20.727 1.00 87.88 82 ARG A N 1
ATOM 642 C CA . ARG A 1 82 ? -8.744 -10.745 20.405 1.00 87.88 82 ARG A CA 1
ATOM 643 C C . ARG A 1 82 ? -8.469 -10.692 18.908 1.00 87.88 82 ARG A C 1
ATOM 645 O O . ARG A 1 82 ? -9.390 -10.661 18.091 1.00 87.88 82 ARG A O 1
ATOM 652 N N . ALA A 1 83 ? -7.183 -10.705 18.566 1.00 87.88 83 ALA A N 1
ATOM 653 C CA . ALA A 1 83 ? -6.749 -10.825 17.184 1.00 87.88 83 ALA A CA 1
ATOM 654 C C . ALA A 1 83 ? -7.222 -12.167 16.605 1.00 87.88 83 ALA A C 1
ATOM 656 O O . ALA A 1 83 ? -7.031 -13.220 17.217 1.00 87.88 83 ALA A O 1
ATOM 657 N N . THR A 1 84 ? -7.847 -12.101 15.436 1.00 89.69 84 THR A N 1
ATOM 658 C CA . THR A 1 84 ? -8.261 -13.262 14.646 1.00 89.69 84 THR A CA 1
ATOM 659 C C . THR A 1 84 ? -7.097 -13.718 13.761 1.00 89.69 84 THR A C 1
ATOM 661 O O . THR A 1 84 ? -6.112 -13.005 13.578 1.00 89.69 84 THR A O 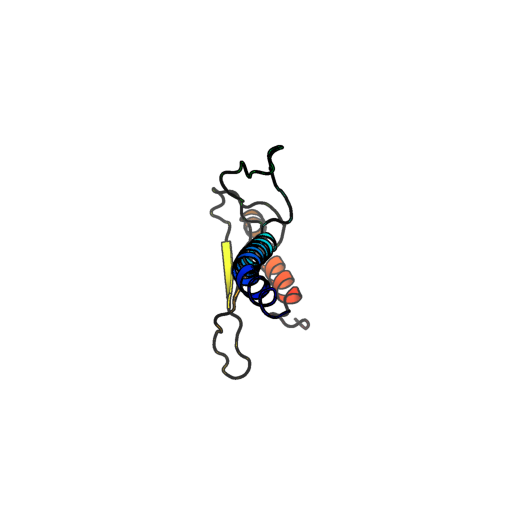1
ATOM 664 N N . GLU A 1 85 ? -7.205 -14.910 13.181 1.00 84.44 85 GLU A N 1
ATOM 665 C CA . GLU A 1 85 ? -6.243 -15.419 12.194 1.00 84.44 85 GLU A CA 1
ATOM 666 C C . GLU A 1 85 ? -6.325 -14.692 10.837 1.00 84.44 85 GLU A C 1
ATOM 668 O O . GLU A 1 85 ? -5.426 -14.827 10.005 1.00 84.44 85 GLU A O 1
ATOM 673 N N . SER A 1 86 ? -7.387 -13.913 10.591 1.00 86.75 86 SER A N 1
ATOM 674 C CA . SER A 1 86 ? -7.511 -13.089 9.390 1.00 86.75 86 SER A CA 1
ATOM 675 C C . SER A 1 86 ? -6.775 -11.762 9.553 1.00 86.75 86 SER A C 1
ATOM 677 O O . SER A 1 86 ? -6.873 -11.081 10.574 1.00 86.75 86 SER A O 1
ATOM 679 N N . ALA A 1 87 ? -6.032 -11.388 8.515 1.00 89.94 87 ALA A N 1
ATOM 680 C CA . ALA A 1 87 ? -5.304 -10.134 8.478 1.00 89.94 87 ALA A CA 1
ATOM 681 C C . ALA A 1 87 ? -5.344 -9.517 7.081 1.00 89.94 87 ALA A C 1
ATOM 683 O O . ALA A 1 87 ? -5.284 -10.211 6.060 1.00 89.94 87 ALA A O 1
ATOM 684 N N . LYS A 1 88 ? -5.396 -8.189 7.036 1.00 90.56 88 LYS A N 1
ATOM 685 C CA . LYS A 1 88 ? -5.303 -7.395 5.813 1.00 90.56 88 LYS A CA 1
ATOM 686 C C . LYS A 1 88 ? -3.885 -6.885 5.634 1.00 90.56 88 LYS A C 1
ATOM 688 O O . LYS A 1 88 ? -3.240 -6.418 6.569 1.00 90.56 88 LYS A O 1
ATOM 693 N N . MET A 1 89 ? -3.393 -6.988 4.406 1.00 91.88 89 MET A N 1
ATOM 694 C CA . MET A 1 89 ? -2.003 -6.697 4.075 1.00 91.88 89 MET A CA 1
ATOM 695 C C . MET A 1 89 ? -1.936 -5.481 3.157 1.00 91.88 89 MET A C 1
ATOM 697 O O . MET A 1 89 ? -2.466 -5.501 2.047 1.00 91.88 89 MET A O 1
ATOM 701 N N . TYR A 1 90 ? -1.236 -4.443 3.601 1.00 92.62 90 TYR A N 1
ATOM 702 C CA . TYR A 1 90 ? -0.979 -3.236 2.829 1.00 92.62 90 TYR A CA 1
ATOM 703 C C . TYR A 1 90 ? 0.493 -3.143 2.485 1.00 92.62 90 TYR A C 1
ATOM 705 O O . TYR A 1 90 ? 1.365 -3.379 3.321 1.00 92.62 90 TYR A O 1
ATOM 713 N N . VAL A 1 91 ? 0.778 -2.769 1.244 1.00 93.81 91 VAL A N 1
ATOM 714 C CA . VAL A 1 91 ? 2.152 -2.595 0.787 1.00 93.81 91 VAL A CA 1
ATOM 715 C C . VAL A 1 91 ? 2.361 -1.143 0.395 1.00 93.81 91 VAL A C 1
ATOM 717 O O . VAL A 1 91 ? 1.650 -0.616 -0.461 1.00 93.81 91 VAL A O 1
ATOM 720 N N . VAL A 1 92 ? 3.348 -0.499 1.012 1.00 93.88 92 VAL A N 1
ATOM 721 C CA . VAL A 1 92 ? 3.701 0.902 0.763 1.00 93.88 92 VAL A CA 1
ATOM 722 C C . VAL A 1 92 ? 5.110 0.953 0.185 1.00 93.88 92 VAL A C 1
ATOM 724 O O . VAL A 1 92 ? 6.038 0.352 0.726 1.00 93.88 92 VAL A O 1
ATOM 727 N N . CYS A 1 93 ? 5.282 1.659 -0.931 1.00 93.06 93 CYS A N 1
ATOM 728 C CA . CYS A 1 93 ? 6.595 1.837 -1.547 1.00 93.06 93 CYS A CA 1
ATOM 729 C C . CYS A 1 93 ? 7.410 2.941 -0.858 1.00 93.06 93 CYS A C 1
ATOM 731 O O . CYS A 1 93 ? 6.855 3.875 -0.271 1.00 93.06 93 CYS A O 1
ATOM 733 N N . GLY A 1 94 ? 8.738 2.873 -0.980 1.00 92.44 94 GLY A N 1
ATOM 734 C CA . GLY A 1 94 ? 9.646 3.82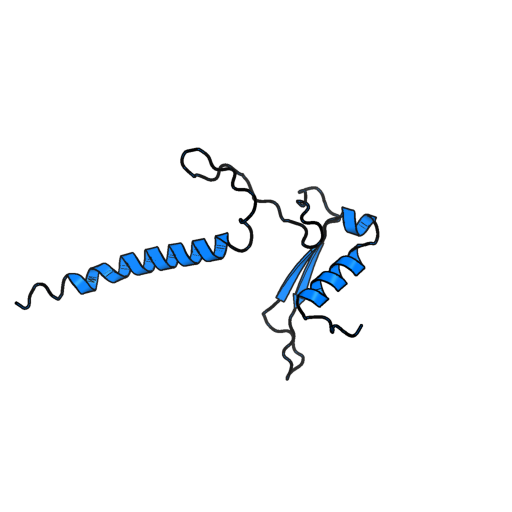8 -0.347 1.00 92.44 94 GLY A CA 1
ATOM 735 C C . GLY A 1 94 ? 9.458 5.275 -0.812 1.00 92.44 94 GLY A C 1
ATOM 736 O O . GLY A 1 94 ? 9.710 6.207 -0.053 1.00 92.44 94 GLY A O 1
ATOM 737 N N . ALA A 1 95 ? 8.955 5.483 -2.034 1.00 91.25 95 ALA A N 1
ATOM 738 C CA . ALA A 1 95 ? 8.703 6.819 -2.579 1.00 91.25 95 ALA A CA 1
ATOM 739 C C . ALA A 1 95 ? 7.628 7.594 -1.794 1.00 91.25 95 ALA A C 1
ATOM 741 O O . ALA A 1 95 ? 7.839 8.759 -1.481 1.00 91.25 95 ALA A O 1
ATOM 742 N N . ILE A 1 96 ? 6.513 6.945 -1.433 1.00 92.00 96 ILE A N 1
ATOM 743 C CA . ILE A 1 96 ? 5.436 7.570 -0.640 1.00 92.00 96 ILE A CA 1
ATOM 744 C C . ILE A 1 96 ? 5.948 7.932 0.759 1.00 92.00 96 ILE A C 1
ATOM 746 O O . ILE A 1 96 ? 5.682 9.021 1.252 1.00 92.00 96 ILE A O 1
ATOM 750 N N . ARG A 1 97 ? 6.766 7.062 1.364 1.00 92.88 97 ARG A N 1
ATOM 751 C CA . ARG A 1 97 ? 7.375 7.325 2.677 1.00 92.88 97 ARG A CA 1
ATOM 752 C C . ARG A 1 97 ? 8.351 8.499 2.660 1.00 92.88 97 ARG A C 1
ATOM 754 O O . ARG A 1 97 ? 8.429 9.224 3.640 1.00 92.88 97 ARG A O 1
ATOM 761 N N . ARG A 1 98 ? 9.081 8.706 1.558 1.00 92.50 98 ARG A N 1
ATOM 762 C CA . ARG A 1 98 ? 9.981 9.861 1.411 1.00 92.50 98 ARG A CA 1
ATOM 763 C C . ARG A 1 98 ? 9.219 11.185 1.337 1.00 92.50 98 ARG A C 1
ATOM 765 O O . ARG A 1 98 ? 9.741 12.193 1.788 1.00 92.50 98 ARG A O 1
ATOM 772 N N . MET A 1 99 ? 8.019 11.173 0.760 1.00 92.38 99 MET A N 1
ATOM 773 C CA . MET A 1 99 ? 7.174 12.365 0.642 1.00 92.38 99 MET A CA 1
ATOM 774 C C . MET A 1 99 ? 6.388 12.677 1.923 1.00 92.38 99 MET A C 1
ATOM 776 O O . MET A 1 99 ? 5.835 13.759 2.021 1.00 92.38 99 MET A O 1
ATOM 780 N N . GLY A 1 100 ? 6.323 11.756 2.891 1.00 93.00 100 GLY A N 1
ATOM 781 C CA . GLY A 1 100 ? 5.507 11.917 4.103 1.00 93.00 100 GLY A CA 1
ATOM 782 C C . GLY A 1 100 ? 4.038 11.507 3.938 1.00 93.00 100 GLY A C 1
ATOM 783 O O . GLY A 1 100 ? 3.336 11.346 4.925 1.00 93.00 100 GLY A O 1
ATOM 784 N N . GLU A 1 101 ? 3.604 11.197 2.718 1.00 92.62 101 GLU A N 1
ATOM 785 C CA . GLU A 1 101 ? 2.222 10.826 2.359 1.00 92.62 101 GLU A CA 1
ATOM 786 C C . GLU A 1 101 ? 1.823 9.395 2.770 1.00 92.62 101 GLU A C 1
ATOM 788 O O . GLU A 1 101 ? 0.812 8.846 2.319 1.00 92.62 101 GLU A O 1
ATOM 793 N N . SER A 1 102 ? 2.658 8.706 3.552 1.00 92.88 102 SER A N 1
ATOM 794 C CA . SER A 1 102 ? 2.419 7.301 3.889 1.00 92.88 102 SER A CA 1
ATOM 795 C C . SER A 1 102 ? 1.229 7.109 4.816 1.00 92.88 102 SER A C 1
ATOM 797 O O . SER A 1 102 ? 0.520 6.118 4.654 1.00 92.88 102 SER A O 1
ATOM 799 N N . ASP A 1 103 ? 1.016 8.035 5.750 1.00 92.81 103 ASP A N 1
ATOM 800 C CA . ASP A 1 103 ? -0.073 7.953 6.725 1.00 92.81 103 ASP A CA 1
ATOM 801 C C . ASP A 1 103 ? -1.435 8.150 6.047 1.00 92.81 103 ASP A C 1
ATOM 803 O O . ASP A 1 103 ? -2.265 7.238 6.038 1.00 92.81 103 ASP A O 1
ATOM 807 N N . ASP A 1 104 ? -1.593 9.258 5.322 1.00 92.94 104 ASP A N 1
ATOM 808 C CA . ASP A 1 104 ? -2.787 9.588 4.538 1.00 92.94 104 ASP A CA 1
ATOM 809 C C . ASP A 1 104 ? -3.203 8.454 3.592 1.00 92.94 104 ASP A C 1
ATOM 811 O O . ASP A 1 104 ? -4.383 8.097 3.472 1.00 92.94 104 ASP A O 1
ATOM 815 N N . CYS A 1 105 ? -2.226 7.825 2.934 1.00 92.81 105 CYS A N 1
ATOM 816 C CA . CYS A 1 105 ? -2.478 6.681 2.067 1.00 92.81 105 CYS A CA 1
ATOM 817 C C . CYS A 1 105 ? -3.067 5.487 2.827 1.00 92.81 105 CYS A C 1
ATOM 819 O O . CYS A 1 105 ? -3.984 4.838 2.314 1.00 92.81 105 CYS A O 1
ATOM 821 N N . ILE A 1 106 ? -2.549 5.181 4.018 1.00 93.25 106 ILE A N 1
ATOM 822 C CA . ILE A 1 106 ? -3.033 4.077 4.852 1.00 93.25 106 ILE A CA 1
ATOM 823 C C . ILE A 1 106 ? -4.430 4.401 5.366 1.00 93.25 106 ILE A C 1
ATOM 825 O O . ILE A 1 106 ? -5.323 3.579 5.180 1.00 93.25 106 ILE A O 1
ATOM 829 N N . VAL A 1 107 ? -4.658 5.602 5.904 1.00 93.31 107 VAL A N 1
ATOM 830 C CA . VAL A 1 107 ? -5.979 6.055 6.371 1.00 93.31 107 VAL A CA 1
ATOM 831 C C . VAL A 1 107 ? -7.021 5.933 5.258 1.00 93.31 107 VAL A C 1
ATOM 833 O O . VAL A 1 107 ? -8.118 5.415 5.464 1.00 93.31 107 VAL A O 1
ATOM 836 N N . ARG A 1 108 ? -6.681 6.336 4.031 1.00 92.50 108 ARG A N 1
ATOM 837 C CA . ARG A 1 108 ? -7.581 6.198 2.880 1.00 92.50 108 ARG A CA 1
ATOM 838 C C . ARG A 1 108 ? -7.888 4.737 2.547 1.00 92.50 108 ARG A C 1
ATOM 840 O O . ARG A 1 108 ? -9.006 4.436 2.130 1.00 92.50 108 ARG A O 1
ATOM 847 N N . LEU A 1 109 ? -6.906 3.843 2.638 1.00 92.12 109 LEU A N 1
ATOM 848 C CA . LEU A 1 109 ? -7.087 2.417 2.348 1.00 92.12 109 LEU A CA 1
ATOM 849 C C . LEU A 1 109 ? -7.918 1.729 3.438 1.00 92.12 109 LEU A C 1
ATOM 851 O O . LEU A 1 109 ? -8.897 1.059 3.123 1.00 92.12 109 LEU A O 1
ATOM 855 N N . THR A 1 110 ? -7.617 1.973 4.709 1.00 91.81 110 THR A N 1
ATOM 856 C CA . THR A 1 110 ? -8.344 1.388 5.844 1.00 91.81 110 THR A CA 1
ATOM 857 C C . THR A 1 110 ? -9.782 1.895 5.942 1.00 91.81 110 THR A C 1
ATOM 859 O O . THR A 1 110 ? -10.672 1.110 6.274 1.00 91.81 110 THR A O 1
ATOM 862 N N . LYS A 1 111 ? -10.052 3.159 5.576 1.00 91.94 111 LYS A N 1
ATOM 863 C CA . LYS A 1 111 ? -11.420 3.692 5.422 1.00 91.94 111 LYS A CA 1
ATOM 864 C C . LYS A 1 111 ? -12.200 2.975 4.315 1.00 91.94 111 LYS A C 1
ATOM 866 O O . LYS A 1 111 ? -13.387 2.703 4.485 1.00 91.94 111 LYS A O 1
ATOM 871 N N . LYS A 1 112 ? -11.556 2.652 3.185 1.00 89.38 112 LYS A N 1
ATOM 872 C CA . LYS A 1 112 ? -12.188 1.879 2.095 1.00 89.38 112 LYS A CA 1
ATOM 873 C C . LYS A 1 112 ? -12.501 0.452 2.525 1.00 89.38 112 LYS A C 1
ATOM 875 O O . LYS A 1 112 ? -13.577 -0.051 2.217 1.00 89.38 112 LYS A O 1
ATOM 880 N N . ASP A 1 113 ? -11.589 -0.153 3.275 1.00 88.50 113 ASP A N 1
ATOM 881 C CA . ASP A 1 113 ? -11.713 -1.533 3.739 1.00 88.50 113 ASP A CA 1
ATOM 882 C C . ASP A 1 113 ? -12.543 -1.672 5.025 1.00 88.50 113 ASP A C 1
ATOM 884 O O . ASP A 1 113 ? -12.657 -2.779 5.558 1.00 88.50 113 ASP A O 1
ATOM 888 N N . GLY A 1 114 ? -13.111 -0.564 5.518 1.00 87.06 114 GLY A N 1
ATOM 889 C CA . GLY A 1 114 ? -14.013 -0.515 6.669 1.00 87.06 114 GLY A CA 1
ATOM 890 C C . GLY A 1 114 ? -13.356 -0.816 8.016 1.00 87.06 114 GLY A C 1
ATOM 891 O O . GLY A 1 114 ? -14.069 -1.097 8.971 1.00 87.06 114 GLY A O 1
ATOM 892 N N . ILE A 1 115 ? -12.022 -0.784 8.097 1.00 87.69 115 ILE A N 1
ATOM 893 C CA . ILE A 1 115 ? -11.279 -0.990 9.352 1.00 87.69 115 ILE A CA 1
ATOM 894 C C . ILE A 1 115 ? -11.381 0.264 10.221 1.00 87.69 115 ILE A C 1
ATOM 896 O O . ILE A 1 115 ? -11.567 0.182 11.431 1.00 87.69 115 ILE A O 1
ATOM 900 N N . LEU A 1 116 ? -11.264 1.433 9.587 1.00 88.69 116 LEU A N 1
ATOM 901 C CA . LEU A 1 116 ? -11.439 2.714 10.252 1.00 88.69 116 LEU A CA 1
ATOM 902 C C . LEU A 1 116 ? -12.876 3.198 10.063 1.00 88.69 116 LEU A C 1
ATOM 904 O O . LEU A 1 116 ? -13.470 3.038 8.991 1.00 88.69 116 LEU A O 1
ATOM 908 N N . THR A 1 117 ? -13.433 3.825 11.096 1.00 87.88 117 THR A N 1
ATOM 909 C CA . THR A 1 117 ? -14.749 4.452 11.003 1.00 87.88 117 THR A CA 1
ATOM 910 C C . THR A 1 117 ? -14.710 5.629 10.023 1.00 87.88 117 THR A C 1
ATOM 912 O O . THR A 1 117 ? -13.694 6.302 9.840 1.00 87.88 117 THR A O 1
ATOM 915 N N . LYS A 1 118 ? -15.840 5.886 9.353 1.00 83.31 118 LYS A N 1
ATOM 916 C CA . LYS A 1 118 ? -15.956 6.989 8.382 1.00 83.31 118 LYS A CA 1
ATOM 917 C C . LYS A 1 118 ? -16.009 8.371 9.047 1.00 83.31 118 LYS A C 1
ATOM 919 O O . LYS A 1 118 ? -15.799 9.361 8.360 1.00 83.31 118 LYS A O 1
ATOM 924 N N . ASN A 1 119 ? -16.266 8.412 10.355 1.00 78.81 119 ASN A N 1
ATOM 925 C CA . ASN A 1 119 ? -16.524 9.625 11.135 1.00 78.81 119 ASN A CA 1
ATOM 926 C C . ASN A 1 119 ? -15.263 10.197 11.814 1.00 78.81 119 ASN A C 1
ATOM 928 O O . ASN A 1 119 ? -15.379 10.840 12.853 1.00 78.81 119 ASN A O 1
ATOM 932 N N . TYR A 1 120 ? -14.081 9.925 11.256 1.00 61.94 120 TYR A N 1
ATOM 933 C CA . TYR A 1 120 ? -12.813 10.543 11.653 1.00 61.94 120 TYR A CA 1
ATOM 934 C C . TYR A 1 120 ? -12.417 11.623 10.652 1.00 61.94 120 TYR A C 1
ATOM 936 O O . TYR A 1 120 ? -12.344 11.274 9.440 1.00 61.94 120 TYR A O 1
#